Protein AF-A0A7Y2GDV2-F1 (afdb_monomer_lite)

Structure (mmCIF, N/CA/C/O backbone):
data_AF-A0A7Y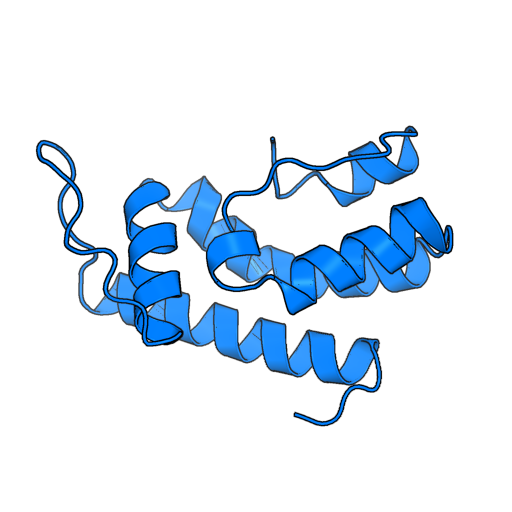2GDV2-F1
#
_entry.id   AF-A0A7Y2GDV2-F1
#
loop_
_atom_site.group_PDB
_atom_site.id
_atom_site.type_symbol
_atom_site.label_atom_id
_atom_site.label_alt_id
_atom_site.label_comp_id
_atom_site.label_asym_id
_atom_site.label_entity_id
_atom_site.label_seq_id
_atom_site.pdbx_PDB_ins_code
_atom_site.Cartn_x
_atom_site.Cartn_y
_atom_site.Cartn_z
_atom_site.occupancy
_atom_site.B_iso_or_equiv
_atom_site.auth_seq_id
_atom_site.auth_comp_id
_atom_site.auth_asym_id
_atom_site.auth_atom_id
_atom_site.pdbx_PDB_model_num
ATOM 1 N N . GLY A 1 1 ? 4.190 11.536 -0.355 1.00 68.31 1 GLY A N 1
ATOM 2 C CA . GLY A 1 1 ? 4.548 12.065 0.970 1.00 68.31 1 GLY A CA 1
ATOM 3 C C . GLY A 1 1 ? 5.708 11.244 1.463 1.00 68.31 1 GLY A C 1
ATOM 4 O O . GLY A 1 1 ? 6.512 10.843 0.631 1.00 68.31 1 GLY A O 1
ATOM 5 N N . MET A 1 2 ? 5.763 10.984 2.761 1.00 85.06 2 MET A N 1
ATOM 6 C CA . MET A 1 2 ? 6.572 9.917 3.346 1.00 85.06 2 MET A CA 1
ATOM 7 C C . MET A 1 2 ? 5.569 8.835 3.760 1.00 85.06 2 MET A C 1
ATOM 9 O O . MET A 1 2 ? 4.739 9.086 4.637 1.00 85.06 2 MET A O 1
ATOM 13 N N . ASP A 1 3 ? 5.491 7.753 2.977 1.00 89.31 3 ASP A N 1
ATOM 14 C CA . ASP A 1 3 ? 4.356 6.819 3.012 1.00 89.31 3 ASP A CA 1
ATOM 15 C C . ASP A 1 3 ? 4.434 5.921 4.262 1.00 89.31 3 ASP A C 1
ATOM 17 O O . ASP A 1 3 ? 3.396 5.553 4.815 1.00 89.31 3 ASP A O 1
ATOM 21 N N . ASP A 1 4 ? 5.641 5.667 4.776 1.00 91.19 4 ASP A N 1
ATOM 22 C CA . ASP A 1 4 ? 5.884 4.995 6.059 1.00 91.19 4 ASP A CA 1
ATOM 23 C C . ASP A 1 4 ? 5.490 5.822 7.303 1.00 91.19 4 ASP A C 1
ATOM 25 O O . ASP A 1 4 ? 5.311 5.244 8.374 1.00 91.19 4 ASP A O 1
ATOM 29 N N . GLN A 1 5 ? 5.272 7.137 7.161 1.00 94.06 5 GLN A N 1
ATOM 30 C CA . GLN A 1 5 ? 4.845 8.055 8.232 1.00 94.06 5 GLN A CA 1
ATOM 31 C C . GLN A 1 5 ? 3.374 8.495 8.135 1.00 94.06 5 GLN A C 1
ATOM 33 O O . GLN A 1 5 ? 2.933 9.429 8.814 1.00 94.06 5 GLN A O 1
ATOM 38 N N . ALA A 1 6 ? 2.579 7.865 7.263 1.00 95.50 6 ALA A N 1
ATOM 39 C CA . ALA A 1 6 ? 1.193 8.283 7.047 1.00 95.50 6 ALA A CA 1
ATOM 40 C C . ALA A 1 6 ? 0.340 8.212 8.332 1.00 95.50 6 ALA A C 1
ATOM 42 O O . ALA A 1 6 ? -0.498 9.087 8.560 1.00 95.50 6 ALA A O 1
ATOM 43 N N . LEU A 1 7 ? 0.582 7.216 9.196 1.00 97.19 7 LEU A N 1
ATOM 44 C CA . LEU A 1 7 ? -0.108 7.058 10.482 1.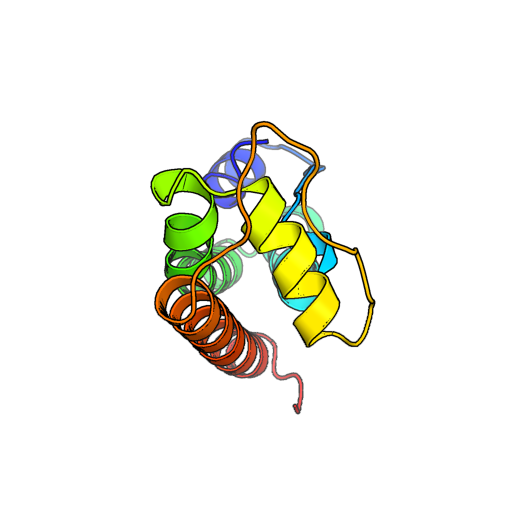00 97.19 7 LEU A CA 1
ATOM 45 C C . LEU A 1 7 ? 0.129 8.275 11.395 1.00 97.19 7 LEU A C 1
ATOM 47 O O . LEU A 1 7 ? -0.823 8.842 11.934 1.00 97.19 7 LEU A O 1
ATOM 51 N N . GLU A 1 8 ? 1.387 8.680 11.555 1.00 96.50 8 GLU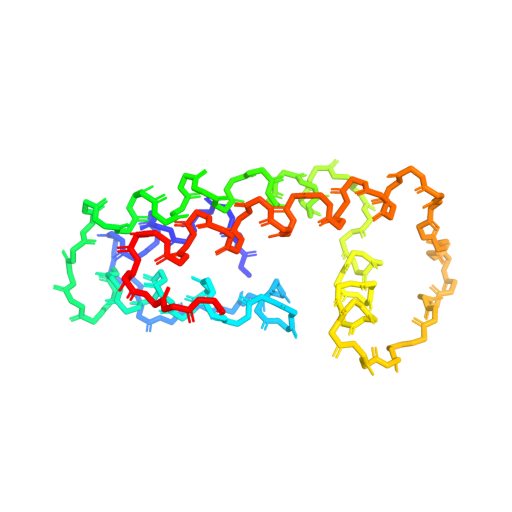 A N 1
ATOM 52 C CA . GLU A 1 8 ? 1.819 9.793 12.401 1.00 96.50 8 GLU A CA 1
ATOM 53 C C . GLU A 1 8 ? 1.236 11.113 11.900 1.00 96.50 8 GLU A C 1
ATOM 55 O O . GLU A 1 8 ? 0.716 11.905 12.688 1.00 96.50 8 GLU A O 1
ATOM 60 N N . PHE A 1 9 ? 1.233 11.329 10.582 1.00 96.94 9 PHE A N 1
ATOM 61 C CA . PHE A 1 9 ? 0.623 12.526 10.011 1.00 96.94 9 PHE A CA 1
ATOM 62 C C . PHE A 1 9 ? -0.883 12.585 10.261 1.00 96.94 9 PHE A C 1
ATOM 64 O O . PHE A 1 9 ? -1.394 13.656 10.600 1.00 96.94 9 PHE A O 1
ATOM 71 N N . PHE A 1 10 ? -1.605 11.465 10.157 1.00 97.50 10 PHE A N 1
ATOM 72 C CA . PHE A 1 10 ? -3.022 11.448 10.526 1.00 97.50 10 PHE A CA 1
ATOM 73 C C . PHE A 1 10 ? -3.229 11.717 12.020 1.00 97.50 10 PHE A C 1
ATOM 75 O O . PHE A 1 10 ? -4.139 12.471 12.373 1.00 97.50 10 PHE A O 1
ATOM 82 N N . ALA A 1 11 ? -2.363 11.183 12.887 1.00 97.25 11 ALA A N 1
ATOM 83 C CA . ALA A 1 11 ? -2.412 11.439 14.327 1.00 97.25 11 ALA A CA 1
ATOM 84 C C . ALA A 1 11 ? -2.204 12.926 14.666 1.00 97.25 11 ALA A C 1
ATOM 86 O O . ALA A 1 11 ? -2.811 13.434 15.607 1.00 97.25 11 ALA A O 1
ATOM 87 N N . TRP A 1 12 ? -1.404 13.646 13.875 1.00 96.81 12 TRP A N 1
ATOM 88 C CA . TRP A 1 12 ? -1.184 15.090 14.026 1.00 96.81 12 TRP A CA 1
ATOM 89 C C . TRP A 1 12 ? -2.219 15.971 13.319 1.00 96.81 12 TRP A C 1
ATOM 91 O O . TRP A 1 12 ? -2.149 17.195 13.414 1.00 96.81 12 TRP A O 1
ATOM 101 N N . GLY A 1 13 ? -3.204 15.378 12.642 1.00 96.06 13 GLY A N 1
ATOM 102 C CA . GLY A 1 13 ? -4.330 16.113 12.073 1.00 96.06 13 GLY A CA 1
ATOM 103 C C . GLY A 1 13 ? -4.321 16.262 10.554 1.00 96.06 13 GLY A C 1
ATOM 104 O O . GLY A 1 13 ? -5.195 16.950 10.026 1.00 96.06 13 GLY A O 1
ATOM 105 N N . ALA A 1 14 ? -3.412 15.602 9.827 1.00 96.62 14 ALA A N 1
ATOM 106 C CA . ALA A 1 14 ? -3.531 15.519 8.373 1.00 96.62 14 ALA A CA 1
ATOM 107 C C . ALA A 1 14 ? -4.893 14.911 7.977 1.00 96.62 14 ALA A C 1
ATOM 109 O O . ALA A 1 14 ? -5.480 14.097 8.697 1.00 96.62 14 ALA A O 1
ATOM 110 N N . ARG A 1 15 ? -5.427 15.341 6.830 1.00 93.50 15 ARG A N 1
ATOM 111 C CA . ARG A 1 15 ? -6.738 14.899 6.305 1.00 93.50 15 ARG A CA 1
ATOM 112 C C . ARG A 1 15 ? -6.669 14.321 4.899 1.00 93.50 15 ARG A C 1
ATOM 114 O O . ARG A 1 15 ? -7.686 13.928 4.340 1.00 93.50 15 ARG A O 1
ATOM 121 N N . SER A 1 16 ? -5.474 14.257 4.331 1.00 93.88 16 SER A N 1
ATOM 122 C CA . SER A 1 16 ? -5.232 13.759 2.985 1.00 93.88 16 SER A CA 1
ATOM 123 C C . SER A 1 16 ? -3.836 13.172 2.900 1.00 93.88 16 SER A C 1
ATOM 125 O O . SER A 1 16 ? -2.931 13.624 3.602 1.00 93.88 16 SER A O 1
ATOM 127 N N . TRP A 1 17 ? -3.651 12.229 1.986 1.00 95.31 17 TRP A N 1
ATOM 128 C CA . TRP A 1 17 ? -2.375 11.573 1.762 1.00 95.31 17 TRP A CA 1
ATOM 129 C C . TRP A 1 17 ? -2.144 11.372 0.268 1.00 95.31 17 TRP A C 1
ATOM 131 O O . TRP A 1 17 ? -2.966 10.781 -0.428 1.00 95.31 17 TRP A O 1
ATOM 141 N N . VAL A 1 18 ? -1.012 11.875 -0.222 1.00 94.81 18 VAL A N 1
ATOM 142 C CA . VAL A 1 18 ? -0.523 11.604 -1.576 1.00 94.81 18 VAL A CA 1
ATOM 143 C C . VAL A 1 18 ? 0.476 10.457 -1.491 1.00 94.81 18 VAL A C 1
ATOM 145 O O . VAL A 1 18 ? 1.586 10.652 -0.987 1.00 94.81 18 VAL A O 1
ATOM 148 N N . CYS A 1 19 ? 0.070 9.295 -1.993 1.00 93.69 19 CYS A N 1
ATOM 149 C CA . CYS A 1 19 ? 0.798 8.029 -1.929 1.00 93.69 19 CYS A CA 1
ATOM 150 C C . CYS A 1 19 ? 0.998 7.440 -3.319 1.00 93.69 19 CYS A C 1
ATOM 152 O O . CYS A 1 19 ? 0.103 7.506 -4.162 1.00 93.69 19 CYS A O 1
ATOM 154 N N . ALA A 1 20 ? 2.156 6.826 -3.553 1.00 94.62 20 ALA A N 1
ATOM 155 C CA . ALA A 1 20 ? 2.400 6.132 -4.815 1.00 94.62 20 ALA A CA 1
ATOM 156 C C . ALA A 1 20 ? 1.958 4.666 -4.750 1.00 94.62 20 ALA A C 1
ATOM 158 O O . ALA A 1 20 ? 1.463 4.138 -5.748 1.00 94.62 20 ALA A O 1
ATOM 159 N N . GLY A 1 21 ? 2.092 4.023 -3.582 1.00 94.75 21 GLY A N 1
ATOM 160 C CA . GLY A 1 21 ? 1.699 2.626 -3.376 1.00 94.75 21 GLY A CA 1
ATOM 161 C C . GLY A 1 21 ? 0.212 2.363 -3.637 1.00 94.75 21 GLY A C 1
ATOM 162 O O . GLY A 1 21 ? -0.156 1.276 -4.081 1.00 94.75 21 GLY A O 1
ATOM 163 N N . SER A 1 22 ? -0.642 3.375 -3.468 1.00 96.12 22 SER A N 1
ATOM 164 C CA . SER A 1 22 ? -2.083 3.287 -3.738 1.00 96.12 22 SER A CA 1
ATOM 165 C C . SER A 1 22 ? -2.424 2.993 -5.200 1.00 96.12 22 SER A C 1
ATOM 167 O O . SER A 1 22 ? -3.523 2.522 -5.470 1.00 96.12 22 SER A O 1
ATOM 169 N N . ASN A 1 23 ? -1.490 3.193 -6.140 1.00 96.56 23 ASN A N 1
ATOM 170 C CA . ASN A 1 23 ? -1.694 2.817 -7.542 1.00 96.56 23 ASN A CA 1
ATOM 171 C C . ASN A 1 23 ? -1.894 1.303 -7.716 1.00 96.56 23 ASN A C 1
ATOM 173 O O . ASN A 1 23 ? -2.596 0.891 -8.633 1.00 96.56 23 ASN A O 1
ATOM 177 N N . PHE A 1 24 ? -1.287 0.473 -6.860 1.00 96.94 24 PHE A N 1
ATOM 178 C CA . PHE A 1 24 ? -1.413 -0.988 -6.937 1.00 96.94 24 PHE A CA 1
ATOM 179 C C . PHE A 1 24 ? -2.002 -1.635 -5.678 1.00 96.94 24 PHE A C 1
ATOM 181 O O . PHE A 1 24 ? -2.495 -2.757 -5.760 1.00 96.94 24 PHE A O 1
ATOM 188 N N . ALA A 1 25 ? -1.975 -0.938 -4.539 1.00 97.25 25 ALA A N 1
ATOM 189 C CA . ALA A 1 25 ? -2.550 -1.381 -3.270 1.00 97.25 25 ALA A CA 1
ATOM 190 C C . ALA A 1 25 ? -3.604 -0.395 -2.718 1.00 97.25 25 ALA A C 1
ATOM 192 O O . ALA A 1 25 ? -3.495 0.025 -1.557 1.00 97.25 25 ALA A O 1
ATOM 193 N N . PRO A 1 26 ? -4.598 0.041 -3.517 1.00 97.19 26 PRO A N 1
ATOM 194 C CA . PRO A 1 26 ? -5.561 1.049 -3.082 1.00 97.19 26 PRO A CA 1
ATOM 195 C C . PRO A 1 26 ? -6.351 0.606 -1.847 1.00 97.19 26 PRO A C 1
ATOM 197 O O . PRO A 1 26 ? -6.593 1.424 -0.967 1.00 97.19 26 PRO A O 1
ATOM 200 N N . GLU A 1 27 ? -6.687 -0.678 -1.727 1.00 97.44 27 GLU A N 1
ATOM 201 C CA . GLU A 1 27 ? -7.493 -1.215 -0.629 1.00 97.44 27 GLU A CA 1
ATOM 202 C C . GLU A 1 27 ? -6.808 -1.007 0.734 1.00 97.44 27 GLU A C 1
ATOM 204 O O . GLU A 1 27 ? -7.443 -0.542 1.681 1.00 97.44 27 GLU A O 1
ATOM 209 N N . ALA A 1 28 ? -5.495 -1.251 0.822 1.00 97.81 28 ALA A N 1
ATOM 210 C CA . ALA A 1 28 ? -4.710 -1.017 2.037 1.00 97.81 28 ALA A CA 1
ATOM 211 C C . ALA A 1 28 ? -4.617 0.478 2.393 1.00 97.81 28 ALA A C 1
ATOM 213 O O . ALA A 1 28 ? -4.794 0.864 3.550 1.00 97.81 28 ALA A O 1
ATOM 214 N N . HIS A 1 29 ? -4.385 1.333 1.391 1.00 97.75 29 HIS A N 1
ATOM 215 C CA . HIS A 1 29 ? -4.237 2.778 1.593 1.00 97.75 29 HIS A CA 1
ATOM 216 C C . HIS A 1 29 ? -5.561 3.427 2.017 1.00 97.75 29 HIS A C 1
ATOM 218 O O . HIS A 1 29 ? -5.587 4.261 2.923 1.00 97.75 29 HIS A O 1
ATOM 224 N N . ILE A 1 30 ? -6.666 3.007 1.398 1.00 97.81 30 ILE A N 1
ATOM 225 C CA . ILE A 1 30 ? -8.023 3.428 1.753 1.00 97.81 30 ILE A CA 1
ATOM 226 C C . ILE A 1 30 ? -8.367 2.936 3.160 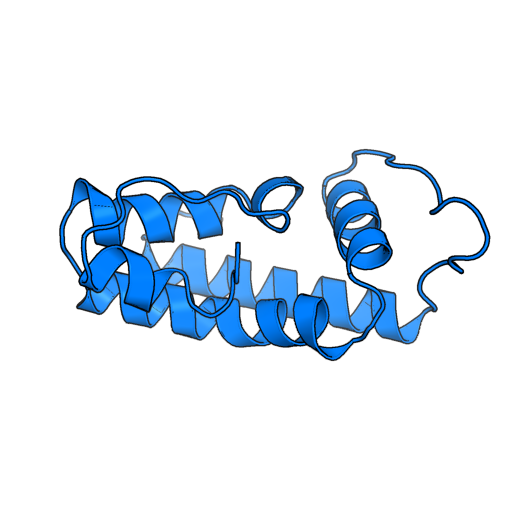1.00 97.81 30 ILE A C 1
ATOM 228 O O . ILE A 1 30 ? -8.864 3.723 3.961 1.00 97.81 30 ILE A O 1
ATOM 232 N N . ALA A 1 31 ? -8.055 1.682 3.505 1.00 98.12 31 ALA A N 1
ATOM 233 C CA . ALA A 1 31 ? -8.302 1.156 4.846 1.00 98.12 31 ALA A CA 1
ATOM 234 C C . ALA A 1 31 ? -7.577 1.972 5.929 1.00 98.12 31 ALA A C 1
ATOM 236 O O . ALA A 1 31 ? -8.186 2.300 6.949 1.00 98.12 31 ALA A O 1
ATOM 237 N N . LEU A 1 32 ? -6.311 2.348 5.699 1.00 98.19 32 LEU A N 1
ATOM 238 C CA . LEU A 1 32 ? -5.558 3.198 6.625 1.00 98.19 32 LEU A CA 1
ATOM 239 C C . LEU A 1 32 ? -6.187 4.592 6.748 1.00 98.19 32 LEU A C 1
ATOM 241 O O . LEU A 1 32 ? -6.383 5.085 7.858 1.00 98.19 32 LEU A O 1
ATOM 245 N N . TYR A 1 33 ? -6.532 5.212 5.616 1.00 98.00 33 TYR A N 1
ATOM 246 C CA . TYR A 1 33 ? -7.192 6.516 5.594 1.00 98.00 33 TYR A CA 1
ATOM 247 C C . TYR A 1 33 ? -8.520 6.494 6.359 1.00 98.00 33 TYR A C 1
ATOM 249 O O . TYR A 1 33 ? -8.753 7.360 7.199 1.00 98.00 33 TYR A O 1
ATOM 257 N N . HIS A 1 34 ? -9.371 5.494 6.120 1.00 97.94 34 HIS A N 1
ATOM 258 C CA . HIS A 1 34 ? -10.640 5.359 6.827 1.00 97.94 34 HIS A CA 1
ATOM 259 C C . HIS A 1 34 ? -10.428 5.165 8.326 1.00 97.94 34 HIS A C 1
ATOM 261 O O . HIS A 1 34 ? -11.012 5.909 9.108 1.00 97.94 34 HIS A O 1
ATOM 267 N N . ALA A 1 35 ? -9.550 4.241 8.727 1.00 98.12 35 ALA A N 1
ATOM 268 C CA . ALA A 1 35 ? -9.268 4.000 10.138 1.00 98.12 35 ALA A CA 1
ATOM 269 C C . ALA A 1 35 ? -8.784 5.278 10.847 1.00 98.12 35 ALA A C 1
ATOM 271 O O . ALA A 1 35 ? -9.315 5.646 11.889 1.00 98.12 35 ALA A O 1
ATOM 272 N N . CYS A 1 36 ? -7.822 6.003 10.272 1.00 98.00 36 CYS A N 1
ATOM 273 C CA . CYS A 1 36 ? -7.201 7.141 10.951 1.00 98.00 36 CYS A CA 1
ATOM 274 C C . CYS A 1 36 ? -7.941 8.472 10.764 1.00 98.00 36 CYS A C 1
ATOM 276 O O . CYS A 1 36 ? -8.171 9.190 11.734 1.00 98.00 36 CYS A O 1
ATOM 278 N N . ALA A 1 37 ? -8.271 8.841 9.526 1.00 97.25 37 ALA A N 1
ATOM 279 C CA . ALA A 1 37 ? -8.774 10.176 9.201 1.00 97.25 37 ALA A CA 1
ATOM 280 C C . ALA A 1 37 ? -10.303 10.287 9.266 1.00 97.25 37 ALA A C 1
ATOM 282 O O . ALA A 1 37 ? -10.809 11.393 9.460 1.00 97.25 37 ALA A O 1
ATOM 283 N N . VAL A 1 38 ? -11.026 9.172 9.093 1.00 97.44 38 VAL A N 1
ATOM 284 C CA . VAL A 1 38 ? -12.499 9.142 9.102 1.00 97.44 38 VAL A CA 1
ATOM 285 C C . VAL A 1 38 ? -13.035 8.624 10.437 1.00 97.44 38 VAL A C 1
ATOM 287 O O . VAL A 1 38 ? -13.846 9.293 11.068 1.00 97.44 38 VAL A O 1
ATOM 290 N N . GLU A 1 39 ? -12.579 7.450 10.874 1.00 97.62 39 GLU A N 1
ATOM 291 C CA . GLU A 1 39 ? -13.056 6.770 12.087 1.00 97.62 39 GLU A CA 1
ATOM 292 C C . GLU A 1 39 ? -12.340 7.265 13.355 1.00 97.62 39 GLU A C 1
ATOM 294 O O . GLU A 1 39 ? -12.900 7.195 14.447 1.00 97.62 39 GLU A O 1
ATOM 299 N N . GLY A 1 40 ? -11.104 7.767 13.230 1.00 97.25 40 GLY A N 1
ATOM 300 C CA . GLY A 1 40 ? -10.262 8.126 14.377 1.00 97.25 40 GLY A CA 1
ATOM 301 C C . GLY A 1 40 ? -9.761 6.915 15.179 1.00 97.25 40 GLY A C 1
ATOM 302 O O . GLY A 1 40 ? -9.268 7.072 16.296 1.00 97.25 40 GLY A O 1
ATOM 303 N N . ASP A 1 41 ? -9.865 5.707 14.622 1.00 98.19 41 ASP A N 1
ATOM 304 C CA . ASP A 1 41 ? -9.394 4.463 15.220 1.00 98.19 41 ASP A CA 1
ATOM 305 C C . ASP A 1 41 ? -7.910 4.233 14.900 1.00 98.19 41 ASP A C 1
ATOM 307 O O . ASP A 1 41 ? -7.513 3.537 13.958 1.00 98.19 41 ASP A O 1
ATOM 311 N N . PHE A 1 42 ? -7.051 4.812 15.736 1.00 97.81 42 PHE A N 1
ATOM 312 C CA . PHE A 1 42 ? -5.603 4.629 15.636 1.00 97.81 42 PHE A CA 1
ATOM 313 C C . PHE A 1 42 ? -5.119 3.250 16.103 1.00 97.81 42 PHE A C 1
ATOM 315 O O . PHE A 1 42 ? -3.973 2.890 15.823 1.00 97.81 42 PHE A O 1
ATOM 322 N N . THR A 1 43 ? -5.959 2.452 16.767 1.00 98.25 43 THR A N 1
ATOM 323 C CA . THR A 1 43 ? -5.628 1.056 17.086 1.00 98.25 43 THR A CA 1
ATOM 324 C C . THR A 1 43 ? -5.680 0.221 15.811 1.00 98.25 43 THR A C 1
ATOM 326 O O . THR A 1 43 ? -4.696 -0.435 15.458 1.00 98.25 43 THR A O 1
ATOM 329 N N . LYS A 1 44 ? -6.781 0.329 15.060 1.00 98.31 44 LYS A N 1
ATOM 330 C CA . LYS A 1 44 ? -6.934 -0.271 13.730 1.00 98.31 44 LYS A CA 1
ATOM 331 C C . LYS A 1 44 ? -5.920 0.298 12.741 1.00 98.31 44 LYS A C 1
ATOM 333 O O . LYS A 1 44 ? -5.257 -0.467 12.042 1.00 98.31 44 LYS A O 1
ATOM 338 N N . GLY A 1 45 ? -5.717 1.618 12.744 1.00 98.25 45 GLY A N 1
ATOM 339 C CA . GLY A 1 45 ? -4.701 2.280 11.926 1.00 98.25 45 GLY A CA 1
ATOM 340 C C . GLY A 1 45 ? -3.295 1.718 12.150 1.00 98.25 45 GLY A C 1
ATOM 341 O O . GLY A 1 45 ? -2.590 1.410 11.191 1.00 98.25 45 GLY A O 1
ATOM 342 N N . ARG A 1 46 ? -2.897 1.491 13.410 1.00 98.50 46 ARG A N 1
ATOM 343 C CA . ARG A 1 46 ? -1.591 0.902 13.745 1.00 98.50 46 ARG A CA 1
ATOM 344 C C . ARG A 1 46 ? -1.462 -0.536 13.255 1.00 98.50 46 ARG A C 1
ATOM 346 O O . ARG A 1 46 ? -0.392 -0.905 12.773 1.00 98.50 46 ARG A O 1
ATOM 353 N N . ALA A 1 47 ? -2.521 -1.337 13.356 1.00 98.50 47 ALA A N 1
ATOM 354 C CA . ALA A 1 47 ? -2.526 -2.700 12.826 1.00 98.50 47 ALA A CA 1
ATOM 355 C C . ALA A 1 47 ? -2.343 -2.704 11.298 1.00 98.50 47 ALA A C 1
ATOM 357 O O . ALA A 1 47 ? -1.519 -3.456 10.778 1.00 98.50 47 ALA A O 1
ATOM 358 N N . ILE A 1 48 ? -3.050 -1.812 10.596 1.00 98.44 48 ILE A N 1
ATOM 359 C CA . ILE A 1 48 ? -2.943 -1.637 9.142 1.00 98.44 48 ILE A CA 1
ATOM 360 C C . ILE A 1 48 ? -1.536 -1.177 8.750 1.00 98.44 48 ILE A C 1
ATOM 362 O O . ILE A 1 48 ? -0.897 -1.826 7.926 1.00 98.44 48 ILE A O 1
ATOM 366 N N . MET A 1 49 ? -1.014 -0.114 9.372 1.00 97.81 49 MET A N 1
ATOM 367 C CA . MET A 1 49 ? 0.328 0.386 9.060 1.00 97.81 49 MET A CA 1
ATOM 368 C C . MET A 1 49 ? 1.390 -0.683 9.332 1.00 97.81 49 MET A C 1
ATOM 370 O O . MET A 1 49 ? 2.258 -0.911 8.497 1.00 97.81 49 MET A O 1
ATOM 374 N N . SER A 1 50 ? 1.275 -1.426 10.438 1.00 97.94 50 SER A N 1
ATOM 375 C CA . SER A 1 50 ? 2.194 -2.531 10.748 1.00 97.94 50 SER A CA 1
ATOM 376 C C . SER A 1 50 ? 2.209 -3.604 9.653 1.00 97.94 50 SER A C 1
ATOM 378 O O . SER A 1 50 ? 3.273 -4.126 9.326 1.00 97.94 50 SER A O 1
ATOM 380 N N . ALA A 1 51 ? 1.055 -3.908 9.051 1.00 98.06 51 ALA A N 1
ATOM 381 C CA . ALA A 1 51 ? 0.960 -4.820 7.912 1.00 98.06 51 ALA A CA 1
ATOM 382 C C . ALA A 1 51 ? 1.549 -4.233 6.614 1.00 98.06 51 ALA A C 1
ATOM 384 O O . ALA A 1 51 ? 2.027 -4.985 5.766 1.00 98.06 51 ALA A O 1
ATOM 385 N N . MET A 1 52 ? 1.537 -2.906 6.461 1.00 97.75 52 MET A N 1
ATOM 386 C CA . MET A 1 52 ? 2.096 -2.191 5.307 1.00 97.75 52 MET A CA 1
ATOM 387 C C . MET A 1 52 ? 3.612 -1.949 5.422 1.00 97.75 52 MET A C 1
ATOM 389 O O . MET A 1 52 ? 4.274 -1.824 4.395 1.00 97.75 52 MET A O 1
ATOM 393 N N . LEU A 1 53 ? 4.196 -1.921 6.628 1.00 95.81 53 LEU A N 1
ATOM 394 C CA . LEU A 1 53 ? 5.621 -1.612 6.843 1.00 95.81 53 LEU A CA 1
ATOM 395 C C . LEU A 1 53 ? 6.599 -2.460 6.003 1.00 95.81 53 LEU A C 1
ATOM 397 O O . LEU A 1 53 ? 7.545 -1.884 5.460 1.00 95.81 53 LEU A O 1
ATOM 401 N N . PRO A 1 54 ? 6.410 -3.786 5.826 1.00 96.12 54 PRO A N 1
ATOM 402 C CA . PRO A 1 54 ? 7.268 -4.567 4.935 1.00 96.12 54 PRO A CA 1
ATOM 403 C C . PRO A 1 54 ? 7.236 -4.069 3.485 1.00 96.12 54 PRO A C 1
ATOM 405 O O . PRO A 1 54 ? 8.283 -3.988 2.846 1.00 96.12 54 PRO A O 1
ATOM 408 N N . LEU A 1 55 ? 6.060 -3.676 2.979 1.00 96.12 55 LEU A N 1
ATOM 409 C CA . LEU A 1 55 ? 5.932 -3.065 1.655 1.00 96.12 55 LEU A CA 1
ATOM 410 C C . LEU A 1 55 ? 6.639 -1.705 1.613 1.00 96.12 55 LEU A C 1
ATOM 412 O O . LEU A 1 55 ? 7.417 -1.460 0.692 1.00 96.12 55 LEU A O 1
ATOM 416 N N . MET A 1 56 ? 6.415 -0.843 2.610 1.00 94.62 56 MET A N 1
ATOM 417 C CA . MET A 1 56 ? 7.044 0.485 2.660 1.00 94.62 56 MET A CA 1
ATOM 418 C C . MET A 1 56 ? 8.568 0.391 2.661 1.00 94.62 56 MET A C 1
ATOM 420 O O . MET A 1 56 ? 9.236 1.134 1.946 1.00 94.62 56 MET A O 1
ATOM 424 N N . ARG A 1 57 ? 9.127 -0.604 3.356 1.00 92.81 57 ARG A N 1
ATOM 425 C CA . ARG A 1 57 ? 10.564 -0.883 3.329 1.00 92.81 57 ARG A CA 1
ATOM 426 C C . ARG A 1 57 ? 11.076 -1.186 1.919 1.00 92.81 57 ARG A C 1
ATOM 428 O O . ARG A 1 57 ? 12.094 -0.625 1.518 1.00 92.81 57 ARG A O 1
ATOM 435 N 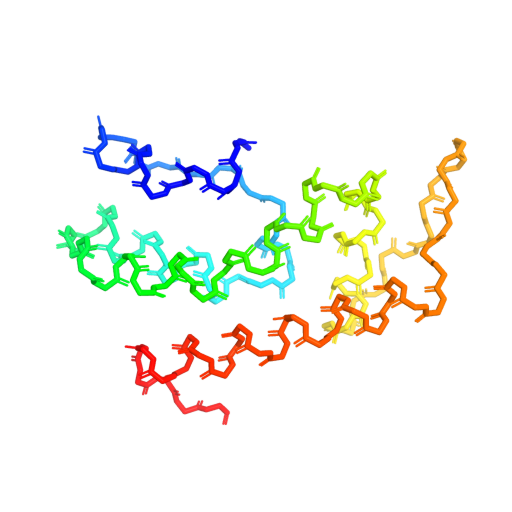N . VAL A 1 58 ? 10.375 -2.033 1.162 1.00 94.25 58 VAL A N 1
ATOM 436 C CA . VAL A 1 58 ? 10.741 -2.359 -0.230 1.00 94.25 58 VAL A CA 1
ATOM 437 C C . VAL A 1 58 ? 10.665 -1.120 -1.127 1.00 94.25 58 VAL A C 1
ATOM 439 O O . VAL A 1 58 ? 11.540 -0.913 -1.971 1.00 94.25 58 VAL A O 1
ATOM 442 N N . LEU A 1 59 ? 9.646 -0.276 -0.943 1.00 92.44 59 LEU A N 1
ATOM 443 C CA . LEU A 1 59 ? 9.462 0.936 -1.743 1.00 92.44 59 LEU A CA 1
ATOM 444 C C . LEU A 1 59 ? 10.524 2.003 -1.442 1.00 92.44 59 LEU A C 1
ATOM 446 O O . LEU A 1 59 ? 11.135 2.530 -2.374 1.00 92.44 59 LEU A O 1
ATOM 450 N N . GLU A 1 60 ? 10.749 2.315 -0.167 1.00 87.38 60 GLU A N 1
ATOM 451 C CA . GLU A 1 60 ? 11.534 3.483 0.248 1.00 87.38 60 GLU A CA 1
ATOM 452 C C . GLU A 1 60 ? 13.029 3.183 0.434 1.00 87.38 60 GLU A C 1
ATOM 454 O O . GLU A 1 60 ? 13.866 4.035 0.140 1.00 87.38 60 GLU A O 1
ATOM 459 N N . GLN A 1 61 ? 13.400 1.965 0.847 1.00 81.25 61 GLN A N 1
ATOM 460 C CA . GLN A 1 61 ? 14.805 1.607 1.111 1.00 81.25 61 GLN A CA 1
ATOM 461 C C . GLN A 1 61 ? 15.476 0.868 -0.057 1.00 81.25 61 GLN A C 1
ATOM 463 O O . GLN A 1 61 ? 16.701 0.780 -0.109 1.00 81.25 61 GLN A O 1
ATOM 468 N N . GLY A 1 62 ? 14.703 0.356 -1.022 1.00 78.44 62 GLY A N 1
ATOM 469 C CA . GLY A 1 62 ? 15.224 -0.434 -2.145 1.00 78.44 62 GLY A CA 1
ATOM 470 C C . GLY A 1 62 ? 15.872 0.376 -3.277 1.00 78.44 62 GLY A C 1
ATOM 471 O O . GLY A 1 62 ? 16.413 -0.207 -4.216 1.00 78.44 62 GLY A O 1
ATOM 472 N N . GLY A 1 63 ? 15.784 1.713 -3.252 1.00 88.00 63 GLY A N 1
ATOM 473 C CA . GLY A 1 63 ? 16.347 2.599 -4.286 1.00 88.00 63 GLY A CA 1
ATOM 474 C C . GLY A 1 63 ? 15.707 2.469 -5.680 1.00 88.00 63 GLY A C 1
ATOM 475 O O . GLY A 1 63 ? 16.200 3.047 -6.649 1.00 88.00 63 GLY A O 1
ATOM 476 N N . LYS A 1 64 ? 14.612 1.707 -5.802 1.00 93.75 64 LYS A N 1
ATOM 477 C CA . LYS A 1 64 ? 13.927 1.373 -7.067 1.00 93.75 64 LYS A CA 1
ATOM 478 C C . LYS A 1 64 ? 12.435 1.723 -7.025 1.00 93.75 64 LYS A C 1
ATOM 480 O O . LYS A 1 64 ? 11.606 1.023 -7.604 1.00 93.75 64 LYS A O 1
ATOM 485 N N . PHE A 1 65 ? 12.100 2.817 -6.343 1.00 94.31 65 PHE A N 1
ATOM 486 C CA . PHE A 1 65 ? 10.729 3.235 -6.038 1.00 94.31 65 PHE A CA 1
ATOM 487 C C . PHE A 1 65 ? 9.794 3.208 -7.259 1.00 94.31 65 PHE A C 1
ATOM 489 O O . PHE A 1 65 ? 8.826 2.453 -7.285 1.00 94.31 65 PHE A O 1
ATOM 496 N N . VAL A 1 66 ? 10.110 3.968 -8.316 1.00 95.25 66 VAL A N 1
ATOM 497 C CA . VAL A 1 66 ? 9.265 4.075 -9.525 1.00 95.25 66 VAL A CA 1
ATOM 498 C C . VAL A 1 66 ? 9.102 2.722 -10.222 1.00 95.25 66 VAL A C 1
ATOM 500 O O . VAL A 1 66 ? 8.038 2.414 -10.763 1.00 95.25 66 VAL A O 1
ATOM 503 N N . GLN A 1 67 ? 10.151 1.901 -10.210 1.00 96.75 67 GLN A N 1
ATOM 504 C CA . GLN A 1 67 ? 10.131 0.567 -10.794 1.00 96.75 67 GLN A CA 1
ATOM 505 C C . GLN A 1 67 ? 9.211 -0.375 -10.015 1.00 96.75 67 GLN A C 1
ATOM 507 O O . GLN A 1 67 ? 8.481 -1.142 -10.641 1.00 96.75 67 GLN A O 1
ATOM 512 N N . CYS A 1 68 ? 9.194 -0.272 -8.684 1.00 97.12 68 CYS A N 1
ATOM 513 C CA . CYS A 1 68 ? 8.248 -0.991 -7.838 1.00 97.12 68 CYS A CA 1
ATOM 514 C C . CYS A 1 68 ? 6.804 -0.562 -8.117 1.00 97.12 68 CYS A C 1
ATOM 516 O O . CYS A 1 68 ? 5.966 -1.434 -8.320 1.00 97.12 68 CYS A O 1
ATOM 518 N N . ILE A 1 69 ? 6.510 0.741 -8.237 1.00 97.00 69 ILE A N 1
ATOM 519 C CA . ILE A 1 69 ? 5.145 1.209 -8.560 1.00 97.00 69 ILE A CA 1
ATOM 520 C C . ILE A 1 69 ? 4.660 0.632 -9.898 1.00 97.00 69 ILE A C 1
ATOM 522 O O . ILE A 1 69 ? 3.571 0.063 -9.981 1.00 97.00 69 ILE A O 1
ATOM 526 N N . LYS A 1 70 ? 5.489 0.730 -10.946 1.00 97.44 70 LYS A N 1
ATOM 527 C CA . LYS A 1 70 ? 5.172 0.189 -12.280 1.00 97.44 70 LYS A CA 1
ATOM 528 C C . LYS A 1 70 ? 4.956 -1.322 -12.254 1.00 97.44 70 LYS A C 1
ATOM 530 O O . LYS A 1 70 ? 4.020 -1.822 -12.874 1.00 97.44 70 LYS A O 1
ATOM 535 N N . TYR A 1 71 ? 5.811 -2.053 -11.543 1.00 97.38 71 TYR A N 1
ATOM 536 C CA . TYR A 1 71 ? 5.677 -3.501 -11.446 1.00 97.38 71 TYR A CA 1
ATOM 537 C C . TYR A 1 71 ? 4.465 -3.918 -10.600 1.00 97.38 71 TYR A C 1
ATOM 539 O O . TYR A 1 71 ? 3.771 -4.858 -10.973 1.00 97.38 71 TYR A O 1
ATOM 547 N N . GLY A 1 72 ? 4.136 -3.181 -9.537 1.00 97.56 72 GLY A N 1
ATOM 548 C CA . GLY A 1 72 ? 2.909 -3.379 -8.764 1.00 97.56 72 GLY A CA 1
ATOM 549 C C . GLY A 1 72 ? 1.650 -3.253 -9.628 1.00 97.56 72 GLY A C 1
ATOM 550 O O . GLY A 1 72 ? 0.770 -4.106 -9.558 1.00 97.56 72 GLY A O 1
ATOM 551 N N . LEU A 1 73 ? 1.595 -2.262 -10.526 1.00 98.19 73 LEU A N 1
ATOM 552 C CA . LEU A 1 73 ? 0.518 -2.155 -11.522 1.00 98.19 73 LEU A CA 1
ATOM 553 C C . LEU A 1 73 ? 0.468 -3.375 -12.454 1.00 98.19 73 LEU A C 1
ATOM 555 O O . LEU A 1 73 ? -0.613 -3.888 -12.739 1.00 98.19 73 LEU A O 1
ATOM 559 N N . THR A 1 74 ? 1.629 -3.895 -12.862 1.00 96.69 74 THR A N 1
ATOM 560 C CA . THR A 1 74 ? 1.702 -5.116 -13.685 1.00 96.69 74 THR A CA 1
ATOM 561 C C . THR A 1 74 ? 1.127 -6.330 -12.950 1.00 96.69 74 THR A C 1
ATOM 563 O O . THR A 1 74 ? 0.427 -7.130 -13.565 1.00 96.69 74 THR A O 1
ATOM 566 N N . LEU A 1 75 ? 1.347 -6.453 -11.634 1.00 96.50 75 LEU A N 1
ATOM 567 C CA . LEU A 1 75 ? 0.732 -7.507 -10.809 1.00 96.50 75 LEU A CA 1
ATOM 568 C C . LEU A 1 75 ? -0.800 -7.381 -10.735 1.00 96.50 75 LEU A C 1
ATOM 570 O O . LEU A 1 75 ? -1.484 -8.386 -10.568 1.00 96.50 75 LEU A O 1
ATOM 574 N N . ARG A 1 76 ? -1.341 -6.171 -10.921 1.00 96.00 76 ARG A N 1
ATOM 575 C CA . ARG A 1 76 ? -2.783 -5.890 -11.052 1.00 96.00 76 ARG A CA 1
ATOM 576 C C . ARG A 1 76 ? -3.300 -6.048 -12.493 1.00 96.00 76 ARG A C 1
ATOM 578 O O . ARG A 1 76 ? -4.449 -5.715 -12.761 1.00 96.00 76 ARG A O 1
ATOM 585 N N . GLY A 1 77 ? -2.471 -6.521 -13.428 1.00 97.19 77 GLY A N 1
ATOM 586 C CA . GLY A 1 77 ? -2.832 -6.694 -14.841 1.00 97.19 77 GLY A CA 1
ATOM 587 C C . GLY A 1 77 ? -2.774 -5.414 -15.684 1.00 97.19 77 GLY A C 1
ATOM 588 O O . GLY A 1 77 ? -3.228 -5.420 -16.826 1.00 97.19 77 GLY A O 1
ATOM 589 N N . ILE A 1 78 ? -2.214 -4.323 -15.153 1.00 97.69 78 ILE A N 1
ATOM 590 C CA . ILE A 1 78 ? -2.059 -3.049 -15.862 1.00 97.69 78 ILE A CA 1
ATOM 591 C C . ILE A 1 78 ? -0.609 -2.926 -16.335 1.00 97.69 78 ILE A C 1
ATOM 593 O O . ILE A 1 78 ? 0.310 -2.754 -15.530 1.00 97.69 78 ILE A O 1
ATOM 597 N N . ASP A 1 79 ? -0.387 -2.990 -17.648 1.00 95.38 79 ASP A N 1
ATOM 598 C CA . ASP A 1 79 ? 0.950 -2.806 -18.215 1.00 95.38 79 ASP A CA 1
ATOM 599 C C . ASP A 1 79 ? 1.375 -1.331 -18.150 1.00 95.38 79 ASP A C 1
ATOM 601 O O . ASP A 1 79 ? 0.958 -0.492 -18.948 1.00 95.38 79 ASP A O 1
ATOM 605 N N . ALA A 1 80 ? 2.228 -1.015 -17.177 1.00 95.25 80 ALA A N 1
ATOM 606 C CA . ALA A 1 80 ? 2.800 0.315 -17.002 1.00 95.25 80 ALA A CA 1
ATOM 607 C C . ALA A 1 80 ? 4.102 0.523 -17.803 1.00 95.25 80 ALA A C 1
ATOM 609 O O . ALA A 1 80 ? 4.708 1.599 -17.715 1.00 95.25 80 ALA A O 1
ATOM 610 N N . GLY A 1 81 ? 4.569 -0.489 -18.544 1.00 93.44 81 GLY A N 1
ATOM 611 C CA . GLY A 1 81 ? 5.822 -0.488 -19.292 1.00 93.44 81 GLY A CA 1
ATOM 612 C C . GLY A 1 81 ? 7.085 -0.347 -18.424 1.00 93.44 81 GLY A C 1
ATOM 613 O O . GLY A 1 81 ? 7.028 -0.069 -17.220 1.00 93.44 81 GLY A O 1
ATOM 614 N N . PRO A 1 82 ? 8.282 -0.487 -19.020 1.00 92.50 82 PRO A N 1
ATOM 615 C CA . PRO A 1 82 ? 9.535 -0.327 -18.291 1.00 92.50 82 PRO A CA 1
ATOM 616 C C . PRO A 1 82 ? 9.747 1.125 -17.814 1.00 92.50 82 PRO A C 1
ATOM 618 O O . PRO A 1 82 ? 9.132 2.068 -18.332 1.00 92.50 82 PRO A O 1
ATOM 621 N N . PRO A 1 83 ? 10.612 1.352 -16.809 1.00 94.62 83 PRO A N 1
ATOM 622 C CA . PRO A 1 83 ? 11.078 2.695 -16.486 1.00 94.62 83 PRO A CA 1
ATOM 623 C C . PRO A 1 83 ? 11.920 3.267 -17.640 1.00 94.62 83 PRO A C 1
ATOM 625 O O . PRO A 1 83 ? 12.568 2.532 -18.388 1.00 94.62 83 PRO A O 1
ATOM 628 N N . ARG A 1 84 ? 11.926 4.596 -17.786 1.00 95.31 84 ARG A N 1
ATOM 629 C CA . ARG A 1 84 ? 12.797 5.272 -18.756 1.00 95.31 84 ARG A CA 1
ATOM 630 C C . ARG A 1 84 ? 14.229 5.322 -18.215 1.00 95.31 84 ARG A C 1
ATOM 632 O O . ARG A 1 84 ? 14.434 5.545 -17.023 1.00 95.31 84 ARG A O 1
ATOM 639 N N . LYS A 1 85 ? 15.220 5.178 -19.102 1.00 93.94 85 LYS A N 1
ATOM 640 C CA . LYS A 1 85 ? 16.641 5.382 -18.765 1.00 93.94 85 LYS A CA 1
ATOM 641 C C . LYS A 1 85 ? 16.849 6.763 -18.105 1.00 93.94 85 LYS A C 1
ATOM 643 O O . LYS A 1 85 ? 16.185 7.713 -18.524 1.00 93.94 85 LYS A O 1
ATOM 648 N N . PRO A 1 86 ? 17.754 6.888 -17.114 1.00 93.69 86 PRO A N 1
ATOM 649 C CA . PRO A 1 86 ? 18.796 5.924 -16.725 1.00 93.69 86 PRO A CA 1
ATOM 650 C C . PRO A 1 86 ? 18.341 4.796 -15.782 1.00 93.69 86 PRO A C 1
ATOM 652 O O . PRO A 1 86 ? 19.127 3.890 -15.512 1.00 93.69 86 PRO A O 1
ATOM 655 N N . LEU A 1 87 ? 17.092 4.816 -15.305 1.00 94.69 87 LEU A N 1
ATOM 656 C CA . LEU A 1 87 ? 16.564 3.788 -14.409 1.00 94.69 87 LEU A CA 1
ATOM 657 C C . LEU A 1 87 ? 16.483 2.430 -15.118 1.00 94.69 87 LEU A C 1
ATOM 659 O O . LEU A 1 87 ? 15.936 2.321 -16.217 1.00 94.69 87 LEU A O 1
ATOM 663 N N . GLN A 1 88 ? 17.014 1.394 -14.470 1.00 93.50 88 GLN A N 1
ATOM 664 C CA . GLN A 1 88 ? 16.947 0.017 -14.958 1.00 93.50 88 GLN A CA 1
ATOM 665 C C . GLN A 1 88 ? 15.713 -0.703 -14.398 1.00 93.50 88 GLN A C 1
ATOM 667 O O . GLN A 1 88 ? 15.257 -0.346 -13.305 1.00 93.50 88 GLN A O 1
ATOM 672 N N . PRO A 1 89 ? 15.169 -1.708 -15.110 1.00 94.00 89 PRO A N 1
ATOM 673 C CA . PRO A 1 89 ? 14.087 -2.547 -14.603 1.00 94.00 89 PRO A CA 1
ATOM 674 C C . PRO A 1 89 ? 14.461 -3.292 -13.314 1.00 94.00 89 PRO A C 1
ATOM 676 O O . PRO A 1 89 ? 15.636 -3.540 -13.044 1.00 94.00 89 PRO A O 1
ATOM 679 N N . LEU A 1 90 ? 13.442 -3.713 -12.560 1.00 95.94 90 LEU A N 1
ATOM 680 C CA . LEU A 1 90 ? 13.611 -4.652 -11.449 1.00 95.94 90 LEU A CA 1
ATOM 681 C C . LEU A 1 90 ? 14.177 -5.990 -11.944 1.00 95.94 90 LEU A C 1
ATOM 683 O O . LEU A 1 90 ? 13.749 -6.503 -12.987 1.00 95.94 90 LEU A O 1
ATOM 687 N N . ASN A 1 91 ? 15.094 -6.573 -11.171 1.00 95.44 91 ASN A N 1
ATOM 688 C CA . ASN A 1 91 ? 15.585 -7.924 -11.417 1.00 95.44 91 ASN A CA 1
ATOM 689 C C . ASN A 1 91 ? 14.557 -8.974 -10.934 1.00 95.44 91 ASN A C 1
ATOM 691 O O . ASN A 1 91 ? 13.472 -8.642 -10.453 1.00 95.44 91 ASN A O 1
ATOM 695 N N . LYS A 1 92 ? 14.865 -10.265 -11.105 1.00 96.81 92 LYS A N 1
ATOM 696 C CA . LYS A 1 92 ? 13.945 -11.351 -10.722 1.00 96.81 92 LYS A CA 1
ATOM 697 C C . LYS A 1 92 ? 13.687 -11.416 -9.213 1.00 96.81 92 LYS A C 1
ATOM 699 O O . LYS A 1 92 ? 12.578 -11.765 -8.818 1.00 96.81 92 LYS A O 1
ATOM 704 N N . ASP A 1 93 ? 14.686 -11.096 -8.399 1.00 96.38 93 ASP A N 1
ATOM 705 C CA . ASP A 1 93 ? 14.593 -11.164 -6.943 1.00 96.38 93 ASP A CA 1
ATOM 706 C C . ASP A 1 93 ? 13.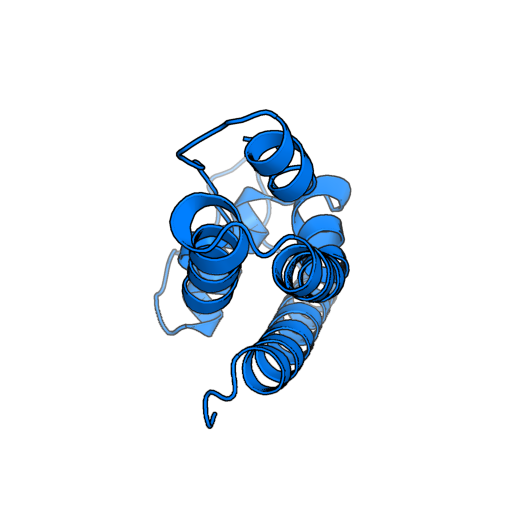785 -9.990 -6.389 1.00 96.38 93 ASP A C 1
ATOM 708 O O . ASP A 1 93 ? 12.842 -10.231 -5.643 1.00 96.38 93 ASP A O 1
ATOM 712 N N . ASP A 1 94 ? 14.038 -8.765 -6.866 1.00 96.00 94 ASP A N 1
ATOM 713 C CA . ASP A 1 94 ? 13.256 -7.571 -6.508 1.00 96.00 94 ASP A CA 1
ATOM 714 C C . ASP A 1 94 ? 11.762 -7.778 -6.829 1.00 96.00 94 ASP A C 1
ATOM 716 O O . ASP A 1 94 ? 10.873 -7.432 -6.054 1.00 96.00 94 ASP A O 1
ATOM 720 N N . LYS A 1 95 ? 11.468 -8.357 -8.005 1.00 96.69 95 LYS A N 1
ATOM 721 C CA . LYS A 1 95 ? 10.095 -8.654 -8.435 1.00 96.69 95 LYS A CA 1
ATOM 722 C C . LYS A 1 95 ? 9.423 -9.677 -7.525 1.00 96.69 95 LYS A C 1
ATOM 724 O O . LYS A 1 95 ? 8.242 -9.537 -7.213 1.00 96.69 95 LYS A O 1
ATOM 729 N N . ARG A 1 96 ? 10.152 -10.725 -7.137 1.00 97.75 96 ARG A N 1
ATOM 730 C CA . ARG A 1 96 ? 9.637 -11.767 -6.245 1.00 97.75 96 ARG A CA 1
ATOM 731 C C . ARG A 1 96 ? 9.362 -11.197 -4.856 1.00 97.75 96 ARG A C 1
ATOM 733 O O . ARG A 1 96 ? 8.275 -11.423 -4.338 1.00 97.75 96 ARG A O 1
ATOM 740 N N . GLU A 1 97 ? 10.302 -10.430 -4.309 1.00 97.50 97 GLU A N 1
ATOM 741 C CA . GLU A 1 97 ? 10.158 -9.766 -3.012 1.00 97.50 97 GLU A CA 1
ATOM 742 C C . GLU A 1 97 ? 8.942 -8.835 -3.000 1.00 97.50 97 GLU A C 1
ATOM 744 O O . GLU A 1 97 ? 8.092 -8.963 -2.120 1.00 97.50 97 GLU A O 1
ATOM 749 N N . LEU A 1 98 ? 8.786 -7.973 -4.018 1.00 97.75 98 LEU A N 1
ATOM 750 C CA . LEU A 1 98 ? 7.635 -7.070 -4.095 1.00 97.75 98 LEU A CA 1
ATOM 751 C C . LEU A 1 98 ? 6.304 -7.838 -4.132 1.00 97.75 98 LEU A C 1
ATOM 753 O O . LEU A 1 98 ? 5.367 -7.492 -3.416 1.00 97.75 98 LEU A O 1
ATOM 757 N N . ALA A 1 99 ? 6.215 -8.895 -4.944 1.00 97.88 99 ALA A N 1
ATOM 758 C CA . ALA A 1 99 ? 5.004 -9.711 -5.030 1.00 97.88 99 ALA A CA 1
ATOM 759 C C . ALA A 1 99 ? 4.675 -10.408 -3.696 1.00 97.88 99 ALA A C 1
ATOM 761 O O . ALA A 1 99 ? 3.507 -10.524 -3.322 1.00 97.88 99 ALA A O 1
ATOM 762 N N . GLU A 1 100 ? 5.694 -10.856 -2.962 1.00 98.25 100 GLU A N 1
ATOM 763 C CA . GLU A 1 100 ? 5.522 -11.517 -1.672 1.00 98.25 100 GLU A CA 1
ATOM 764 C C . GLU A 1 100 ? 5.032 -10.562 -0.579 1.00 98.25 100 GLU A C 1
ATOM 766 O O . GLU A 1 100 ? 4.090 -10.905 0.148 1.00 98.25 100 GLU A O 1
ATOM 771 N N . VAL A 1 101 ? 5.617 -9.362 -0.478 1.00 97.88 101 VAL A N 1
ATOM 772 C CA . VAL A 1 101 ? 5.187 -8.371 0.522 1.00 97.88 101 VAL A CA 1
ATOM 773 C C . VAL A 1 101 ? 3.786 -7.843 0.226 1.00 97.88 101 VAL A C 1
ATOM 775 O O . VAL A 1 101 ? 3.010 -7.683 1.165 1.00 97.88 101 VAL A O 1
ATOM 778 N N . ILE A 1 102 ? 3.417 -7.668 -1.052 1.00 98.19 102 ILE A N 1
ATOM 779 C CA . ILE A 1 102 ? 2.050 -7.292 -1.450 1.00 98.19 102 ILE A CA 1
ATOM 780 C C . ILE A 1 102 ? 1.058 -8.371 -1.007 1.00 98.19 102 ILE A C 1
ATOM 782 O O . ILE A 1 102 ? 0.134 -8.078 -0.259 1.00 98.19 102 ILE A O 1
ATOM 786 N N . ARG A 1 103 ? 1.294 -9.640 -1.363 1.00 98.06 103 ARG A N 1
ATOM 787 C CA . ARG A 1 103 ? 0.404 -10.753 -0.985 1.00 98.06 103 ARG A CA 1
ATOM 788 C C . ARG A 1 103 ? 0.239 -10.882 0.533 1.00 98.06 103 ARG A C 1
ATOM 790 O O . ARG A 1 103 ? -0.854 -11.169 1.030 1.00 98.06 103 ARG A O 1
ATOM 797 N N . THR A 1 104 ? 1.334 -10.716 1.272 1.00 98.06 104 THR A N 1
ATOM 798 C CA . THR A 1 104 ? 1.338 -10.793 2.740 1.00 98.06 104 THR A CA 1
ATOM 799 C C . THR A 1 104 ? 0.534 -9.650 3.349 1.00 98.06 104 THR A C 1
ATOM 801 O O . THR A 1 104 ? -0.302 -9.892 4.222 1.00 98.06 104 THR A O 1
ATOM 804 N N . MET A 1 105 ? 0.740 -8.430 2.847 1.00 98.19 105 MET A N 1
ATOM 805 C CA . MET A 1 105 ? -0.035 -7.256 3.230 1.00 98.19 105 MET A CA 1
ATOM 806 C C . MET A 1 105 ? -1.522 -7.465 2.920 1.00 98.19 105 MET A C 1
ATOM 808 O O . MET A 1 105 ? -2.325 -7.359 3.837 1.00 98.19 105 MET A O 1
ATOM 812 N N . ASP A 1 106 ? -1.903 -7.847 1.700 1.00 97.62 106 ASP A N 1
ATOM 813 C CA . ASP A 1 106 ? -3.312 -8.022 1.301 1.00 97.62 106 ASP A CA 1
ATOM 814 C C . ASP A 1 106 ? -4.048 -9.034 2.194 1.00 97.62 106 ASP A C 1
ATOM 816 O O . ASP A 1 106 ? -5.179 -8.804 2.635 1.00 97.62 106 ASP A O 1
ATOM 820 N N . THR A 1 107 ? -3.371 -10.133 2.542 1.00 97.94 107 THR A N 1
ATOM 821 C CA . THR A 1 107 ? -3.898 -11.146 3.471 1.00 97.94 107 THR A CA 1
ATOM 822 C C . THR A 1 107 ? -4.120 -10.561 4.869 1.00 97.94 107 THR A C 1
ATOM 824 O O . THR A 1 107 ? -5.138 -10.830 5.510 1.00 97.94 107 THR A O 1
ATOM 827 N N . ALA A 1 108 ? -3.165 -9.775 5.371 1.00 98.00 108 ALA A N 1
ATOM 828 C CA . ALA A 1 108 ? -3.263 -9.143 6.682 1.00 98.00 108 ALA A CA 1
ATOM 829 C C . ALA A 1 108 ? -4.355 -8.062 6.710 1.00 98.00 108 ALA A C 1
ATOM 831 O O . ALA A 1 108 ? -5.160 -8.043 7.639 1.00 98.00 108 ALA A O 1
ATOM 832 N N . ILE A 1 109 ? -4.438 -7.226 5.672 1.00 98.06 109 ILE A N 1
ATOM 833 C CA . ILE A 1 109 ? -5.471 -6.196 5.526 1.00 98.06 109 ILE A CA 1
ATOM 834 C C . ILE A 1 109 ? -6.860 -6.828 5.507 1.00 98.06 109 ILE A C 1
ATOM 836 O O . ILE A 1 109 ? -7.709 -6.392 6.278 1.00 98.06 109 ILE A O 1
ATOM 840 N N . SER A 1 110 ? -7.068 -7.897 4.731 1.00 96.88 110 SER A N 1
ATOM 841 C CA . SER A 1 110 ? -8.348 -8.625 4.685 1.00 96.88 110 SER A CA 1
ATOM 842 C C . SER A 1 110 ? -8.788 -9.108 6.073 1.00 96.88 110 SER A C 1
ATOM 844 O O . SER A 1 110 ? -9.943 -8.949 6.462 1.00 96.88 110 SER A O 1
ATOM 846 N N . ARG A 1 111 ? -7.850 -9.633 6.876 1.00 97.12 111 ARG A N 1
ATOM 847 C CA . ARG A 1 111 ? -8.128 -10.068 8.258 1.00 97.12 111 ARG A CA 1
ATOM 848 C C . ARG A 1 111 ? -8.468 -8.907 9.190 1.00 97.12 111 ARG A C 1
ATOM 850 O O . ARG A 1 111 ? -9.329 -9.067 10.046 1.00 97.12 111 ARG A O 1
ATOM 857 N N . ILE A 1 112 ? -7.791 -7.768 9.047 1.00 97.31 112 ILE A N 1
ATOM 858 C CA . ILE A 1 112 ? -8.013 -6.587 9.895 1.00 97.31 112 ILE A CA 1
ATOM 859 C C . ILE A 1 112 ? -9.347 -5.912 9.557 1.00 97.31 112 ILE A C 1
ATOM 861 O O . ILE A 1 112 ? -10.051 -5.459 10.457 1.00 97.31 112 ILE A O 1
ATOM 865 N N . THR A 1 113 ? -9.700 -5.826 8.273 1.00 95.00 113 THR A N 1
ATOM 866 C CA . THR A 1 113 ? -10.915 -5.134 7.818 1.00 95.00 113 THR A CA 1
ATOM 867 C C . THR A 1 113 ? -12.151 -6.028 7.793 1.00 95.00 113 THR A C 1
ATOM 869 O O . THR A 1 113 ? -13.259 -5.512 7.673 1.00 95.00 113 THR A O 1
ATOM 872 N N . GLY A 1 114 ? -11.984 -7.349 7.899 1.00 90.00 114 GLY A N 1
ATOM 873 C CA . GLY A 1 114 ? -13.075 -8.314 7.759 1.00 90.00 114 GLY A CA 1
ATOM 874 C C . GLY A 1 114 ? -13.563 -8.483 6.315 1.00 90.00 114 GLY A C 1
ATOM 875 O O . GLY A 1 114 ? -14.620 -9.073 6.097 1.00 90.00 114 GLY A O 1
ATOM 876 N N . ALA A 1 115 ? -12.822 -7.972 5.326 1.00 72.62 115 ALA A N 1
ATOM 877 C CA . ALA A 1 115 ? -13.125 -8.187 3.916 1.00 72.62 115 ALA A CA 1
ATOM 878 C C . ALA A 1 115 ? -12.778 -9.632 3.515 1.00 72.62 115 ALA A C 1
ATOM 880 O O . ALA A 1 115 ? -11.706 -10.139 3.845 1.00 72.62 115 ALA A O 1
ATOM 881 N N . THR A 1 116 ? -13.686 -10.309 2.808 1.00 53.09 116 THR A N 1
ATOM 882 C CA . THR A 1 116 ? -13.414 -11.641 2.239 1.00 53.09 116 THR A CA 1
ATOM 883 C C . THR A 1 116 ? -12.639 -11.463 0.933 1.00 53.09 116 THR A C 1
ATOM 885 O O . THR A 1 116 ? -13.057 -10.660 0.100 1.00 53.09 116 THR A O 1
ATOM 888 N N . THR A 1 117 ? -11.497 -12.146 0.810 1.00 51.16 117 THR A N 1
ATOM 889 C CA . THR A 1 117 ? -10.566 -12.072 -0.333 1.00 51.16 117 THR A CA 1
ATOM 890 C C . THR A 1 117 ? -11.146 -12.686 -1.601 1.00 51.16 117 THR A C 1
ATOM 892 O O . THR A 1 117 ? -11.851 -13.714 -1.479 1.00 51.16 117 THR A O 1
#

Sequence (117 aa):
GMDDQALEFFAWGARSWVCAGSNFAPEAHIALYHACAVEGDFTKGRAIMSAMLPLMRVLEQGGKFVQCIKYGLTLRGIDAGPPRKPLQPLNKDDKRELAEVIRTMDTAISRITGATT

Secondary structure (DSSP, 8-state):
--GGGHHHHHHTT------SGGGT-HHHHHHHHIIIIIS--HHHHHHHHHHHHHHHHHHHHSS-HHHHHHHHHHHTT----PPPTTSPPP-HHHHHHHHHHHHHHHHHHHHHHT---

pLDDT: mean 94.64, std 7.24, range [51.16, 98.5]

Foldseek 3Di:
DLLLCPLVCLVVPDLDDDDLQCLQPVLLVVQLNCCRNPVVPSVLNVLSSVLCVLLSCLQPVVVQNVLLSQLSCVVVVHRPDGDDPPRDHDDPVSSVSSVVSSVSSVVSSCVSVVPDD

Radius of gyration: 14.34 Å; chains: 1; bounding box: 32×28×36 Å